Protein AF-A0AA87J2Q7-F1 (afdb_monomer_lite)

Foldseek 3Di:
DPCLAVCQDPVNCVVCVVVVHHDQGDYDPPDPDDDDHDPVVVVCVVVVVVVVVVVVD

pLDDT: mean 81.93, std 8.88, range [51.62, 92.25]

Secondary structure (DSSP, 8-state):
--GGGTT--HHHHHHHHHTT-----PPPTT-SSPPP--HHHHHHHHHHHHHHHHHH-

Radius of gyration: 12.79 Å; chains: 1; bounding box: 25×22×34 Å

Sequence (57 aa):
MLADHGYDADWFRAALLHKGIKPCIRRRKSRYKPVKYDKRRYKCRNRIEITFGRLKD

Structure (mmCIF, N/CA/C/O backbone):
data_AF-A0AA87J2Q7-F1
#
_entry.id   AF-A0AA87J2Q7-F1
#
loop_
_atom_site.group_PDB
_atom_site.id
_atom_site.type_symbol
_atom_site.label_atom_id
_atom_site.label_alt_id
_atom_site.label_comp_id
_atom_site.label_asym_id
_atom_site.label_entity_id
_atom_site.label_seq_id
_atom_site.pdbx_PDB_ins_code
_atom_site.Cartn_x
_atom_site.Cartn_y
_atom_site.Cartn_z
_atom_site.occupancy
_atom_site.B_iso_or_equiv
_atom_site.auth_seq_id
_atom_site.auth_comp_id
_atom_site.auth_asym_id
_atom_site.auth_atom_id
_atom_site.pdbx_PDB_model_num
ATOM 1 N N . MET A 1 1 ? 5.379 5.022 10.370 1.00 51.62 1 MET A N 1
ATOM 2 C CA . MET A 1 1 ? 4.997 4.100 9.272 1.00 51.62 1 MET A CA 1
ATOM 3 C C . MET A 1 1 ? 6.086 4.053 8.201 1.00 51.62 1 MET A C 1
ATOM 5 O O . MET A 1 1 ? 6.106 4.880 7.297 1.00 51.62 1 MET A O 1
ATOM 9 N N . LEU A 1 2 ? 7.014 3.100 8.329 1.00 51.81 2 LEU A N 1
ATOM 10 C CA . LEU A 1 2 ? 8.044 2.777 7.325 1.00 51.81 2 LEU A CA 1
ATOM 11 C C . LEU A 1 2 ? 7.583 1.679 6.342 1.00 51.81 2 LEU A C 1
ATOM 13 O O . LEU A 1 2 ? 8.146 1.551 5.259 1.00 51.81 2 LEU A O 1
ATOM 17 N N . ALA A 1 3 ? 6.530 0.931 6.692 1.00 59.25 3 ALA A N 1
ATOM 18 C CA . ALA A 1 3 ? 6.122 -0.295 6.004 1.00 59.25 3 ALA A CA 1
ATOM 19 C C . ALA A 1 3 ? 5.588 -0.095 4.572 1.00 59.25 3 ALA A C 1
ATOM 21 O O . ALA A 1 3 ? 5.730 -0.985 3.742 1.00 59.25 3 ALA A O 1
ATOM 22 N N . ASP A 1 4 ? 5.027 1.073 4.237 1.00 64.69 4 ASP A N 1
ATOM 23 C CA . ASP A 1 4 ? 4.445 1.301 2.903 1.00 64.69 4 ASP A CA 1
ATOM 24 C C . ASP A 1 4 ? 5.465 1.283 1.762 1.00 64.69 4 ASP A C 1
ATOM 26 O O . ASP A 1 4 ? 5.108 0.988 0.622 1.00 64.69 4 ASP A O 1
ATOM 30 N N . HIS A 1 5 ? 6.735 1.580 2.051 1.00 65.44 5 HIS A N 1
ATOM 31 C CA . HIS A 1 5 ? 7.783 1.538 1.030 1.00 65.44 5 HIS A CA 1
ATOM 32 C C . HIS A 1 5 ? 8.121 0.105 0.598 1.00 65.44 5 HIS A C 1
ATOM 34 O O . HIS A 1 5 ? 8.561 -0.082 -0.534 1.00 65.44 5 HIS A O 1
ATOM 40 N N . GLY A 1 6 ? 7.876 -0.896 1.454 1.00 72.06 6 GLY A N 1
ATOM 41 C CA . GLY A 1 6 ? 8.136 -2.308 1.148 1.00 72.06 6 GLY A CA 1
ATOM 42 C C . GLY A 1 6 ? 7.174 -2.899 0.114 1.00 72.06 6 GLY A C 1
ATOM 43 O O . GLY A 1 6 ? 7.551 -3.786 -0.645 1.00 72.06 6 GLY A O 1
ATOM 44 N N . TYR A 1 7 ? 5.958 -2.356 0.014 1.00 75.12 7 TYR A N 1
ATOM 45 C CA . TYR A 1 7 ? 4.929 -2.831 -0.918 1.00 75.12 7 TYR A CA 1
ATOM 46 C C . TYR A 1 7 ? 5.030 -2.206 -2.316 1.00 75.12 7 TYR A C 1
ATOM 48 O O . TYR A 1 7 ? 4.235 -2.520 -3.201 1.00 75.12 7 TYR A O 1
ATOM 56 N N . ASP A 1 8 ? 5.992 -1.308 -2.551 1.00 77.12 8 ASP A N 1
ATOM 57 C CA . ASP A 1 8 ? 6.147 -0.632 -3.839 1.00 77.12 8 ASP A CA 1
ATOM 58 C C . ASP A 1 8 ? 6.998 -1.431 -4.842 1.00 77.12 8 ASP A C 1
ATOM 60 O O . ASP A 1 8 ? 7.912 -0.896 -5.475 1.00 77.12 8 ASP A O 1
ATOM 64 N N . ALA A 1 9 ? 6.679 -2.717 -4.997 1.00 85.94 9 ALA A N 1
ATOM 65 C CA . ALA A 1 9 ? 7.256 -3.599 -6.004 1.00 85.94 9 ALA A CA 1
ATOM 66 C C . ALA A 1 9 ? 6.335 -3.719 -7.227 1.00 85.94 9 ALA A C 1
ATOM 68 O O . ALA A 1 9 ? 5.107 -3.742 -7.105 1.00 85.94 9 ALA A O 1
ATOM 69 N N . ASP A 1 10 ? 6.922 -3.808 -8.420 1.00 85.88 10 ASP A N 1
ATOM 70 C CA . ASP A 1 10 ? 6.143 -3.824 -9.662 1.00 85.88 10 ASP A CA 1
ATOM 71 C C . ASP A 1 10 ? 5.381 -5.151 -9.833 1.00 85.88 10 ASP A C 1
ATOM 73 O O . ASP A 1 10 ? 4.212 -5.131 -10.216 1.00 85.88 10 ASP A O 1
ATOM 77 N N . TRP A 1 11 ? 5.974 -6.280 -9.417 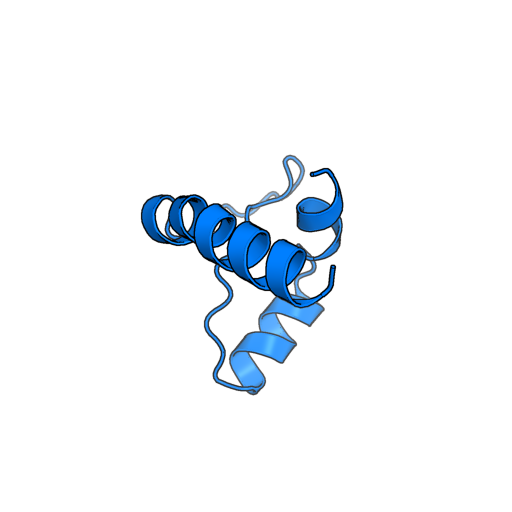1.00 87.75 11 TRP A N 1
ATOM 78 C CA . TRP A 1 11 ? 5.292 -7.583 -9.373 1.00 87.75 11 TRP A CA 1
ATOM 79 C C . TRP A 1 11 ? 4.079 -7.571 -8.431 1.00 87.75 11 TRP A C 1
ATOM 81 O O . TRP A 1 11 ? 3.036 -8.136 -8.750 1.00 87.75 11 TRP A O 1
ATOM 91 N N . PHE A 1 12 ? 4.172 -6.868 -7.299 1.00 86.00 12 PHE A N 1
ATOM 92 C CA . PHE A 1 12 ? 3.085 -6.772 -6.326 1.00 86.00 12 PHE A CA 1
ATOM 93 C C . PHE A 1 12 ? 1.936 -5.909 -6.855 1.00 86.00 12 PHE A C 1
ATOM 95 O O . PHE A 1 12 ? 0.768 -6.279 -6.749 1.00 86.00 12 PHE A O 1
ATOM 102 N N . ARG A 1 13 ? 2.252 -4.782 -7.506 1.00 86.25 13 ARG A N 1
ATOM 103 C CA . ARG A 1 13 ? 1.245 -3.953 -8.187 1.00 86.25 13 ARG A CA 1
ATOM 104 C C . ARG A 1 13 ? 0.549 -4.715 -9.313 1.00 86.25 13 ARG A C 1
ATOM 106 O O . ARG A 1 13 ? -0.668 -4.604 -9.429 1.00 86.25 13 ARG A O 1
ATOM 113 N N . A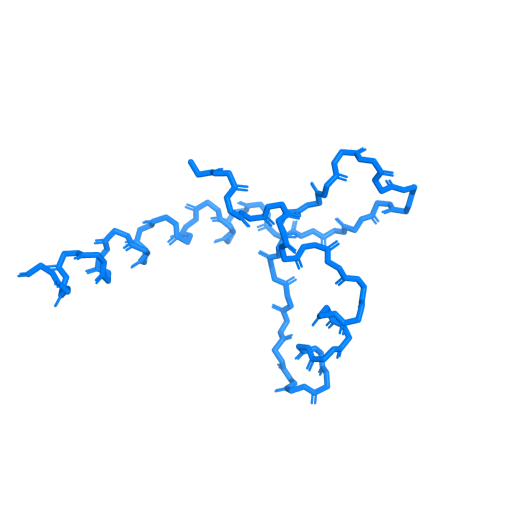LA A 1 14 ? 1.291 -5.488 -10.105 1.00 88.88 14 ALA A N 1
ATOM 114 C CA . ALA A 1 14 ? 0.723 -6.326 -11.159 1.00 88.88 14 ALA A CA 1
ATOM 115 C C . ALA A 1 14 ? -0.198 -7.415 -10.586 1.00 88.88 14 ALA A C 1
ATOM 117 O O . ALA A 1 14 ? -1.320 -7.574 -11.061 1.00 88.88 14 ALA A O 1
ATOM 118 N N . ALA A 1 15 ? 0.215 -8.090 -9.509 1.00 90.94 15 ALA A N 1
ATOM 119 C CA . ALA A 1 15 ? -0.610 -9.084 -8.827 1.00 90.94 15 ALA A CA 1
ATOM 120 C C . ALA A 1 15 ? -1.910 -8.484 -8.257 1.00 90.94 15 ALA A C 1
ATOM 122 O O . ALA A 1 15 ? -2.968 -9.105 -8.343 1.00 90.94 15 ALA A O 1
ATOM 123 N N . LEU A 1 16 ? -1.858 -7.264 -7.710 1.00 89.50 16 LEU A N 1
ATOM 124 C CA . LEU A 1 16 ? -3.048 -6.545 -7.243 1.00 89.50 16 LEU A CA 1
ATOM 125 C C . LEU A 1 16 ? -3.998 -6.197 -8.393 1.00 89.50 16 LEU A C 1
ATOM 127 O O . LEU A 1 16 ? -5.199 -6.427 -8.273 1.00 89.50 16 LEU A O 1
ATOM 131 N N . LEU A 1 17 ? -3.464 -5.705 -9.513 1.00 88.88 17 LEU A N 1
ATOM 132 C CA . LEU A 1 17 ? -4.260 -5.412 -10.706 1.00 88.88 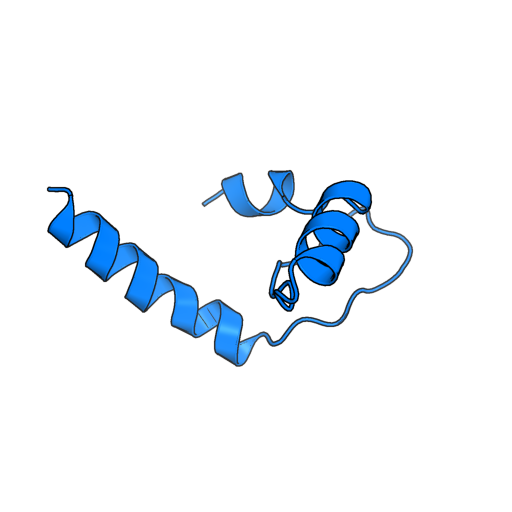17 LEU A CA 1
ATOM 133 C C . LEU A 1 17 ? -4.911 -6.675 -11.278 1.00 88.88 17 LEU A C 1
ATOM 135 O O . LEU A 1 17 ? -6.088 -6.638 -11.620 1.00 88.88 17 LEU A O 1
ATOM 139 N N . HIS A 1 18 ? -4.188 -7.798 -11.306 1.00 92.25 18 HIS A N 1
ATOM 140 C CA . HIS A 1 18 ? -4.731 -9.094 -11.719 1.00 92.25 18 HIS A CA 1
ATOM 141 C C . HIS A 1 18 ? -5.866 -9.567 -10.799 1.00 92.25 18 HIS A C 1
ATOM 143 O O . HIS A 1 18 ? -6.827 -10.182 -11.245 1.00 92.25 18 HIS A O 1
ATOM 149 N N . LYS A 1 19 ? -5.796 -9.239 -9.505 1.00 92.19 19 LYS A N 1
ATOM 150 C CA . LYS A 1 19 ? -6.880 -9.484 -8.541 1.00 92.19 19 LYS A CA 1
ATOM 151 C C . LYS A 1 19 ? -8.036 -8.474 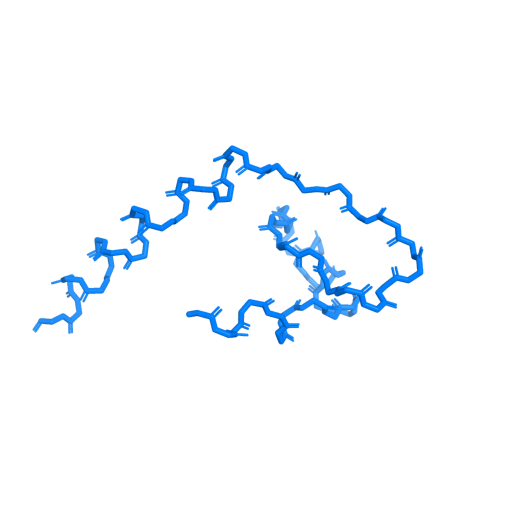-8.649 1.00 92.19 19 LYS A C 1
ATOM 153 O O . LYS A 1 19 ? -8.947 -8.524 -7.831 1.00 92.19 19 LYS A O 1
ATOM 158 N N . GLY A 1 20 ? -7.998 -7.537 -9.600 1.00 90.81 20 GLY A N 1
ATOM 159 C CA . GLY A 1 20 ? -9.004 -6.479 -9.756 1.00 90.81 20 GLY A CA 1
ATOM 160 C C . GLY A 1 20 ? -8.901 -5.355 -8.718 1.00 90.81 20 GLY A C 1
ATOM 161 O O . GLY A 1 20 ? -9.778 -4.497 -8.630 1.00 90.81 20 GLY A O 1
ATOM 162 N N . ILE A 1 21 ? -7.829 -5.322 -7.923 1.00 88.44 21 ILE A N 1
ATOM 163 C CA . ILE A 1 21 ? -7.622 -4.329 -6.869 1.00 88.44 21 ILE A CA 1
ATOM 164 C C . ILE A 1 21 ? -6.773 -3.191 -7.427 1.00 88.44 21 ILE A C 1
ATOM 166 O O . ILE A 1 21 ? -5.626 -3.389 -7.822 1.00 88.44 21 ILE A O 1
ATOM 170 N N . LYS A 1 22 ? -7.297 -1.959 -7.404 1.00 87.00 22 LYS A N 1
ATOM 171 C CA . LYS A 1 22 ? -6.532 -0.771 -7.810 1.00 87.00 22 LYS A CA 1
ATOM 172 C C . LYS A 1 22 ? -5.516 -0.389 -6.720 1.00 87.00 22 LYS A C 1
ATOM 174 O O . LYS A 1 22 ? -5.930 0.105 -5.666 1.00 87.00 22 LYS A O 1
ATOM 179 N N . PRO A 1 23 ? -4.195 -0.539 -6.947 1.00 84.81 23 PRO A N 1
ATOM 180 C CA . PRO A 1 23 ? -3.199 -0.240 -5.925 1.00 84.81 23 PRO A CA 1
ATOM 181 C C . PRO A 1 23 ? -3.105 1.270 -5.675 1.00 84.81 23 PRO A C 1
ATOM 183 O O . PRO A 1 23 ? -2.657 2.036 -6.528 1.00 84.81 23 PRO A O 1
ATOM 186 N N . CYS A 1 24 ? -3.475 1.708 -4.471 1.00 85.69 24 CYS A N 1
ATOM 187 C CA . CYS A 1 24 ? -3.292 3.085 -4.004 1.00 85.69 24 CYS A CA 1
ATOM 188 C C . CYS A 1 24 ? -2.075 3.177 -3.067 1.00 85.69 24 CYS A C 1
ATOM 190 O O . CYS A 1 24 ? -2.202 3.521 -1.896 1.00 85.69 24 CYS A O 1
ATOM 192 N N . ILE A 1 25 ? -0.896 2.815 -3.578 1.00 82.62 25 ILE A N 1
ATOM 193 C CA . ILE A 1 25 ? 0.352 2.712 -2.802 1.00 82.62 25 ILE A CA 1
ATOM 194 C C . ILE A 1 25 ? 1.255 3.903 -3.128 1.00 82.62 25 ILE A C 1
ATOM 196 O O . ILE A 1 25 ? 1.411 4.267 -4.303 1.00 82.62 25 ILE A O 1
ATOM 200 N N . ARG A 1 26 ? 1.868 4.502 -2.100 1.00 82.62 26 ARG A N 1
ATOM 201 C CA . ARG A 1 26 ? 2.831 5.594 -2.274 1.00 82.62 26 ARG A CA 1
ATOM 202 C C . ARG A 1 26 ? 4.080 5.094 -3.005 1.00 82.62 26 ARG A C 1
ATOM 204 O O . ARG A 1 26 ? 4.538 3.980 -2.798 1.00 82.62 26 ARG A O 1
ATOM 211 N N . ARG A 1 27 ? 4.640 5.940 -3.868 1.00 82.94 27 ARG A N 1
ATOM 212 C CA . ARG A 1 27 ? 5.877 5.646 -4.603 1.00 82.94 27 ARG A CA 1
ATOM 213 C C . ARG A 1 27 ? 7.105 5.674 -3.678 1.00 82.94 27 ARG A C 1
ATOM 215 O O . ARG A 1 27 ? 7.233 6.587 -2.860 1.00 82.94 27 ARG A O 1
ATOM 222 N N . ARG A 1 28 ? 8.049 4.759 -3.906 1.00 82.44 28 ARG A N 1
ATOM 223 C CA . ARG A 1 28 ? 9.417 4.789 -3.367 1.00 82.44 28 ARG A CA 1
ATOM 224 C C . ARG A 1 28 ? 10.270 5.862 -4.051 1.00 82.44 28 ARG A C 1
ATOM 226 O O . ARG A 1 28 ? 10.214 6.029 -5.270 1.00 82.44 28 ARG A O 1
ATOM 233 N N . LYS A 1 29 ? 11.086 6.589 -3.279 1.00 78.00 29 LYS A N 1
ATOM 234 C CA . LYS A 1 29 ? 11.852 7.761 -3.760 1.00 78.00 29 LYS A CA 1
ATOM 235 C C . LYS A 1 29 ? 12.753 7.446 -4.969 1.00 78.00 29 LYS A C 1
ATOM 237 O O . LYS A 1 29 ? 12.913 8.302 -5.828 1.00 78.00 29 LYS A O 1
ATOM 242 N N . SER A 1 30 ? 13.259 6.216 -5.064 1.00 78.94 30 SER A N 1
ATOM 243 C CA . SER A 1 30 ? 14.161 5.732 -6.120 1.00 78.94 30 SER A CA 1
ATOM 244 C C . SER A 1 30 ? 13.486 5.316 -7.434 1.00 78.94 30 SER A C 1
ATOM 246 O O . SER A 1 30 ? 14.178 4.940 -8.376 1.00 78.94 30 SER A O 1
ATOM 248 N N . ARG A 1 31 ? 12.148 5.333 -7.545 1.00 80.75 31 ARG A N 1
ATOM 249 C CA . ARG A 1 31 ? 11.492 4.854 -8.773 1.00 80.75 31 ARG A CA 1
ATOM 250 C C . ARG A 1 31 ? 11.697 5.845 -9.925 1.00 80.75 31 ARG A C 1
ATOM 252 O O . ARG A 1 31 ? 11.228 6.976 -9.832 1.00 80.75 31 ARG A O 1
ATOM 259 N N . TYR A 1 32 ? 12.279 5.381 -11.032 1.00 78.69 32 TYR A N 1
ATOM 260 C CA . TYR A 1 32 ? 12.489 6.170 -12.253 1.00 78.69 32 TYR A CA 1
ATOM 261 C C . TYR A 1 32 ? 11.173 6.644 -12.894 1.00 78.69 32 TYR A C 1
ATOM 263 O O . TYR A 1 32 ? 10.999 7.825 -13.175 1.00 78.69 32 TYR A O 1
ATOM 271 N N . LYS A 1 33 ? 10.189 5.745 -13.048 1.00 80.69 33 LYS A N 1
ATOM 272 C CA . LYS A 1 33 ? 8.871 6.095 -13.601 1.00 80.69 33 LYS A CA 1
ATOM 273 C C . LYS A 1 33 ? 7.933 6.623 -12.504 1.00 80.69 33 LYS A C 1
ATOM 275 O O . LYS A 1 33 ? 7.701 5.925 -11.512 1.00 80.69 33 LYS A O 1
ATOM 280 N N . PRO A 1 34 ? 7.362 7.831 -12.630 1.00 73.62 34 PRO A N 1
ATOM 281 C CA . PRO A 1 34 ? 6.396 8.323 -11.658 1.00 73.62 34 PRO A CA 1
ATOM 282 C C . PRO A 1 34 ? 5.088 7.532 -11.773 1.00 73.62 34 PRO A C 1
ATOM 284 O O . PRO A 1 34 ? 4.451 7.512 -12.821 1.00 73.62 34 PRO A O 1
ATOM 287 N N . VAL A 1 35 ? 4.660 6.897 -10.679 1.00 81.75 35 VAL A N 1
ATOM 288 C CA . VAL A 1 35 ? 3.342 6.252 -10.607 1.00 81.75 35 VAL A CA 1
ATOM 289 C C . VAL A 1 35 ? 2.365 7.183 -9.908 1.00 81.75 35 VAL A C 1
ATOM 291 O O . VAL A 1 35 ? 2.609 7.622 -8.780 1.00 81.75 35 VAL A O 1
ATOM 294 N N . LYS A 1 36 ? 1.254 7.483 -10.585 1.00 80.81 36 LYS A N 1
ATOM 295 C CA . LYS A 1 36 ? 0.159 8.269 -10.016 1.00 80.81 36 LYS A CA 1
ATOM 296 C C . LYS A 1 36 ? -0.587 7.420 -8.986 1.00 80.81 36 LYS A C 1
ATOM 298 O O . LYS A 1 36 ? -0.968 6.286 -9.257 1.00 80.81 36 LYS A O 1
ATOM 303 N N . TYR A 1 37 ? -0.800 7.988 -7.808 1.00 83.12 37 TYR A N 1
ATOM 304 C CA . TYR A 1 37 ? -1.680 7.443 -6.780 1.00 83.12 37 TYR A CA 1
ATOM 305 C C . TYR A 1 37 ? -2.570 8.570 -6.260 1.00 83.12 37 TYR A C 1
ATOM 307 O O . TYR A 1 37 ? -2.198 9.746 -6.317 1.00 83.12 37 TYR A O 1
ATOM 315 N N . ASP A 1 38 ? -3.750 8.219 -5.761 1.00 85.88 38 ASP A N 1
ATOM 316 C CA . ASP A 1 38 ? -4.671 9.196 -5.195 1.00 85.88 38 ASP A CA 1
ATOM 317 C C . ASP A 1 38 ? -4.211 9.580 -3.782 1.00 85.88 38 ASP A C 1
ATOM 319 O O . ASP A 1 38 ? -4.354 8.823 -2.819 1.00 85.88 38 ASP A O 1
ATOM 323 N N . LYS A 1 39 ? -3.633 10.779 -3.659 1.00 83.19 39 LYS A N 1
ATOM 324 C CA . LYS A 1 39 ? -3.144 11.311 -2.381 1.00 83.19 39 LYS A CA 1
ATOM 325 C C . LYS A 1 39 ? -4.269 11.498 -1.362 1.00 83.19 39 LYS A C 1
ATOM 327 O O . LYS A 1 39 ? -4.039 11.283 -0.173 1.00 83.19 39 LYS A O 1
ATOM 332 N N . ARG A 1 40 ? -5.466 11.893 -1.811 1.00 86.00 40 ARG A N 1
ATOM 333 C CA . ARG A 1 40 ? -6.617 12.143 -0.935 1.00 86.00 40 ARG A CA 1
ATOM 334 C C . ARG A 1 40 ? -7.103 10.825 -0.348 1.00 86.00 40 ARG A C 1
ATOM 336 O O . ARG A 1 40 ? -7.211 10.707 0.870 1.00 86.00 40 ARG A O 1
ATOM 343 N N . ARG A 1 41 ? -7.293 9.814 -1.199 1.00 85.06 41 ARG A N 1
ATOM 344 C CA . ARG A 1 41 ? -7.704 8.470 -0.769 1.00 85.06 41 ARG A CA 1
ATOM 345 C C . ARG A 1 41 ? -6.662 7.816 0.138 1.00 85.06 41 ARG A C 1
ATOM 347 O O . ARG A 1 41 ? -7.027 7.228 1.152 1.00 85.06 41 ARG A O 1
ATOM 354 N N . TYR A 1 42 ? -5.374 7.982 -0.169 1.00 85.19 42 TYR A N 1
ATOM 355 C CA . TYR A 1 42 ? -4.287 7.477 0.671 1.00 85.19 42 TYR A CA 1
ATOM 356 C C . TYR A 1 42 ? -4.261 8.138 2.062 1.00 85.19 42 TYR A C 1
ATOM 358 O O . TYR A 1 42 ? -4.094 7.442 3.057 1.00 85.19 42 TYR A O 1
ATOM 366 N N . LYS A 1 43 ? -4.513 9.453 2.172 1.00 83.19 43 LYS A N 1
ATOM 367 C CA . LYS A 1 43 ? -4.600 10.146 3.474 1.00 83.19 43 LYS A CA 1
ATOM 368 C C . LYS A 1 43 ? -5.770 9.640 4.326 1.00 83.19 43 LYS A C 1
ATOM 370 O O . LYS A 1 43 ? -5.643 9.523 5.541 1.00 83.19 43 LYS A O 1
ATOM 375 N N . CYS A 1 44 ? -6.895 9.299 3.696 1.00 85.62 44 CYS A N 1
ATOM 376 C CA . CYS A 1 44 ? -8.041 8.711 4.390 1.00 85.62 44 CYS A CA 1
ATOM 377 C C . CYS A 1 44 ? -7.770 7.289 4.914 1.00 85.62 44 CYS A C 1
ATOM 379 O O . CYS A 1 44 ? -8.436 6.880 5.864 1.00 85.62 44 CYS A O 1
ATOM 381 N N . ARG A 1 45 ? -6.782 6.560 4.365 1.00 84.81 45 ARG A N 1
ATOM 382 C CA . ARG A 1 45 ? -6.426 5.195 4.797 1.00 84.81 45 ARG A CA 1
ATOM 383 C C . ARG A 1 45 ? -6.043 5.127 6.275 1.00 84.81 45 ARG A C 1
ATOM 385 O O . ARG A 1 45 ? -6.457 4.196 6.952 1.00 84.81 45 ARG A O 1
ATOM 392 N N . ASN A 1 46 ? -5.367 6.156 6.789 1.00 83.06 46 ASN A N 1
ATOM 393 C CA . ASN A 1 46 ? -4.967 6.228 8.196 1.00 83.06 46 ASN A CA 1
ATOM 394 C C . ASN A 1 46 ? -6.162 6.096 9.157 1.00 83.06 46 ASN A C 1
ATOM 396 O O . ASN A 1 46 ? -6.044 5.483 10.208 1.00 83.06 46 ASN A O 1
ATOM 400 N N . ARG A 1 47 ? -7.341 6.624 8.791 1.00 85.94 47 ARG A N 1
ATOM 401 C CA . ARG A 1 47 ? -8.552 6.479 9.619 1.00 85.94 47 ARG A CA 1
ATOM 402 C C . ARG A 1 47 ? -8.989 5.020 9.710 1.00 85.94 47 ARG A C 1
ATOM 404 O O . ARG A 1 47 ? -9.303 4.554 10.793 1.00 85.94 47 ARG A O 1
ATOM 411 N N . ILE A 1 48 ? -8.968 4.317 8.580 1.00 85.00 48 ILE A N 1
ATOM 412 C CA . ILE A 1 48 ? -9.324 2.899 8.487 1.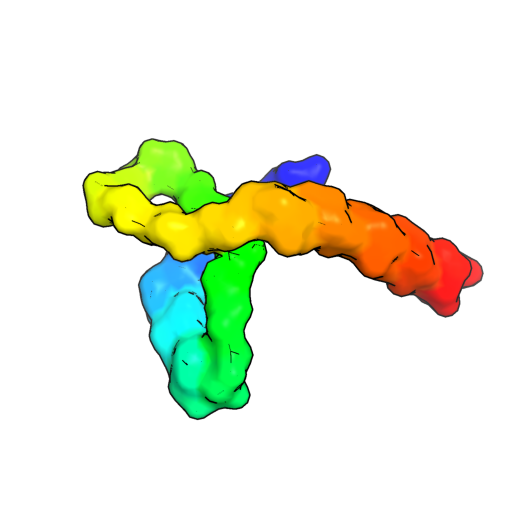00 85.00 48 ILE A CA 1
ATOM 413 C C . ILE A 1 48 ? -8.331 2.059 9.299 1.00 85.00 48 ILE A C 1
ATOM 415 O O . ILE A 1 48 ? -8.746 1.228 10.097 1.00 85.00 48 ILE A O 1
ATOM 419 N N . GLU A 1 49 ? -7.029 2.312 9.149 1.00 84.62 49 GLU A N 1
ATOM 420 C CA . GLU A 1 49 ? -5.976 1.611 9.895 1.00 84.62 49 GLU A CA 1
ATOM 421 C C . GLU A 1 49 ? -6.076 1.834 11.405 1.00 84.62 49 GLU A C 1
ATOM 423 O O . GLU A 1 49 ? -5.950 0.872 12.154 1.00 84.62 49 GLU A O 1
ATOM 428 N N . ILE A 1 50 ? -6.358 3.063 11.855 1.00 87.94 50 ILE A N 1
ATOM 429 C CA . ILE A 1 50 ? -6.589 3.359 13.277 1.00 87.94 50 ILE A CA 1
ATOM 430 C C . ILE A 1 50 ? -7.815 2.602 13.793 1.00 87.94 50 ILE A C 1
ATOM 432 O O . ILE A 1 50 ? -7.751 2.012 14.868 1.00 87.94 50 ILE A O 1
ATOM 436 N N . THR A 1 51 ? -8.923 2.592 13.044 1.00 91.06 51 THR A N 1
ATOM 437 C CA . THR A 1 51 ? -10.129 1.848 13.436 1.00 91.06 51 THR A CA 1
ATOM 438 C C . THR A 1 51 ? -9.852 0.350 13.538 1.00 91.06 51 THR A C 1
ATOM 440 O O . THR A 1 51 ? -10.206 -0.255 14.543 1.00 91.06 51 THR A O 1
ATOM 443 N N . PHE A 1 52 ? -9.178 -0.248 12.552 1.00 84.25 52 PHE A N 1
ATOM 444 C CA . PHE A 1 52 ? -8.800 -1.663 12.615 1.00 84.25 52 PHE A CA 1
ATOM 445 C C . PHE A 1 52 ? -7.779 -1.963 13.713 1.00 84.25 52 PHE A C 1
ATOM 447 O O . PHE A 1 52 ? -7.831 -3.045 14.283 1.00 84.25 52 PHE A O 1
ATOM 454 N N . GLY A 1 53 ? -6.868 -1.033 14.009 1.00 87.31 53 GLY A N 1
ATOM 455 C CA . GLY A 1 53 ? -5.940 -1.148 15.131 1.00 87.31 53 GLY A CA 1
ATOM 456 C C . GLY A 1 53 ? -6.684 -1.220 16.461 1.00 87.31 53 GLY A C 1
ATOM 457 O O . GLY A 1 53 ? -6.449 -2.142 17.220 1.00 87.31 53 GLY A O 1
ATOM 458 N N . ARG A 1 54 ? -7.656 -0.325 16.680 1.00 89.31 54 ARG A N 1
ATOM 459 C CA . ARG A 1 54 ? -8.509 -0.321 17.882 1.00 89.31 54 ARG A CA 1
ATOM 460 C C . ARG A 1 54 ? -9.435 -1.530 18.006 1.00 89.31 54 ARG A C 1
ATOM 462 O O . ARG A 1 54 ? -9.835 -1.849 19.108 1.00 89.31 54 ARG A O 1
ATOM 469 N N . LEU A 1 55 ? -9.840 -2.138 16.891 1.00 89.50 55 LEU A N 1
ATOM 470 C CA . LEU A 1 55 ? -10.666 -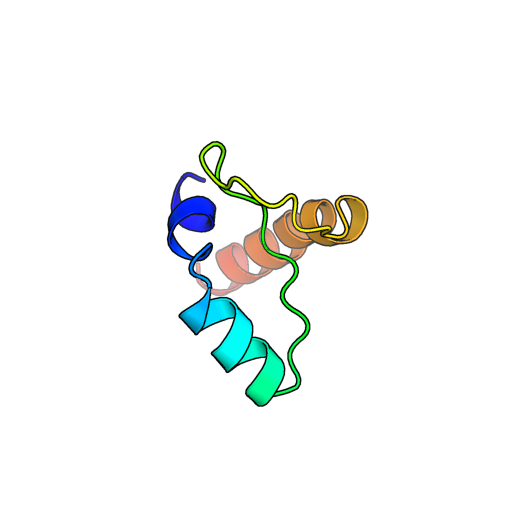3.355 16.892 1.00 89.50 55 LEU A CA 1
ATOM 471 C C . LEU A 1 55 ? -9.862 -4.626 17.190 1.00 89.50 55 LEU A C 1
ATOM 473 O O . LEU A 1 55 ? -10.455 -5.668 17.449 1.00 89.50 55 LEU A O 1
ATOM 477 N N . LYS A 1 56 ? -8.538 -4.569 17.027 1.00 80.25 56 LYS A N 1
ATOM 478 C CA . LYS A 1 56 ? -7.620 -5.678 17.305 1.00 80.25 56 LYS A CA 1
ATOM 479 C C . LYS A 1 56 ? -6.941 -5.554 18.670 1.00 80.25 56 LYS A C 1
ATOM 481 O O . LYS A 1 56 ? -6.223 -6.481 19.038 1.00 80.25 56 LYS A O 1
ATOM 486 N N . ASP A 1 57 ? -7.130 -4.415 19.327 1.00 67.56 57 ASP A N 1
ATOM 487 C CA . ASP A 1 57 ? -6.852 -4.199 20.747 1.00 67.56 57 ASP A CA 1
ATOM 488 C C . ASP A 1 57 ? -7.974 -4.854 21.566 1.00 67.56 57 ASP A C 1
ATOM 490 O O . ASP A 1 57 ? -7.650 -5.563 22.542 1.00 67.56 57 ASP A O 1
#